Protein AF-A0A4P7R1A3-F1 (afdb_monomer)

Radius of gyration: 32.39 Å; Cα contacts (8 Å, |Δi|>4): 35; chains: 1; bounding box: 73×51×68 Å

pLDDT: mean 77.3, std 18.54, range [35.41, 97.56]

Mean predicted aligned error: 17.26 Å

Foldseek 3Di:
DDDDDDDDDDDPDPDDDDPDDDDPDPPDPPDPPDDPAFWDWDWDDPPPDPPDIDIDTGGPVVVVVVVVVVVVVVVVVVVVVVVPPD

Solvent-accessible surface area (backbone atoms only — not comparable to full-atom values): 5965 Å² total; per-residue (Å²): 135,91,82,76,92,76,90,77,81,93,76,89,74,84,75,80,80,76,85,72,81,79,68,83,72,79,80,69,80,76,76,81,71,78,73,82,77,70,67,52,71,44,80,46,58,58,90,95,46,95,82,56,74,45,82,48,68,36,37,67,68,54,50,52,50,54,56,47,54,55,48,53,56,52,47,54,55,53,54,51,53,67,69,68,75,116

Structure (mmCIF, N/CA/C/O backbone):
data_AF-A0A4P7R1A3-F1
#
_entry.id   AF-A0A4P7R1A3-F1
#
loop_
_atom_site.group_PDB
_atom_site.id
_atom_site.type_symbol
_atom_site.label_atom_id
_atom_site.label_alt_id
_atom_site.label_comp_id
_atom_site.label_asym_id
_atom_site.label_entity_id
_atom_site.label_seq_id
_atom_site.pdbx_PDB_ins_code
_atom_site.Cartn_x
_atom_site.Cartn_y
_atom_site.Cartn_z
_atom_site.occupancy
_atom_site.B_iso_or_equiv
_atom_site.auth_seq_id
_atom_site.auth_comp_id
_atom_site.auth_asym_id
_atom_site.auth_atom_id
_atom_site.pdbx_PDB_model_num
ATOM 1 N N . MET A 1 1 ? -41.177 35.669 12.572 1.00 35.41 1 MET A N 1
ATOM 2 C CA . MET A 1 1 ? -42.474 36.261 12.971 1.00 35.41 1 MET A CA 1
ATOM 3 C C . MET A 1 1 ? -43.277 35.193 13.698 1.00 35.41 1 MET A C 1
ATOM 5 O O . MET A 1 1 ? -43.613 34.183 13.092 1.00 35.41 1 MET A O 1
ATOM 9 N N . MET A 1 2 ? -43.454 35.363 15.013 1.00 38.94 2 MET A N 1
ATOM 10 C CA . MET A 1 2 ? -44.123 34.414 15.907 1.00 38.94 2 MET A CA 1
ATOM 11 C C . MET A 1 2 ? -45.554 34.119 15.458 1.00 38.94 2 MET A C 1
ATOM 13 O O . MET A 1 2 ? -46.321 35.045 15.186 1.00 38.94 2 MET A O 1
ATOM 17 N N . LYS A 1 3 ? -45.950 32.843 15.482 1.00 38.81 3 LYS A N 1
ATOM 18 C CA . LYS A 1 3 ? -47.358 32.463 15.365 1.00 38.81 3 LYS A CA 1
ATOM 19 C C . LYS A 1 3 ? -47.779 31.564 16.527 1.00 38.81 3 LYS A C 1
ATOM 21 O O . LYS A 1 3 ? -47.759 30.349 16.447 1.00 38.81 3 LYS A O 1
ATOM 26 N N . ARG A 1 4 ? -48.113 32.272 17.609 1.00 55.34 4 ARG A N 1
ATOM 27 C CA . ARG A 1 4 ? -49.299 32.121 18.468 1.00 55.34 4 ARG A CA 1
ATOM 28 C C . ARG A 1 4 ? -49.586 30.721 19.024 1.00 55.34 4 ARG A C 1
ATOM 30 O O . ARG A 1 4 ? -50.239 29.896 18.402 1.00 55.34 4 ARG A O 1
ATOM 37 N N . ILE A 1 5 ? -49.160 30.585 20.278 1.00 58.53 5 ILE A N 1
ATOM 38 C CA . ILE A 1 5 ? -49.650 29.679 21.317 1.00 58.53 5 ILE A CA 1
ATOM 39 C C . ILE A 1 5 ? -51.183 29.737 21.363 1.00 58.53 5 ILE A C 1
ATOM 41 O O . ILE A 1 5 ? -51.752 30.814 21.545 1.00 58.53 5 ILE A O 1
ATOM 45 N N . ALA A 1 6 ? -51.831 28.583 21.231 1.00 53.72 6 ALA A N 1
ATOM 46 C CA . ALA A 1 6 ? -53.233 28.393 21.572 1.00 53.72 6 ALA A CA 1
ATOM 47 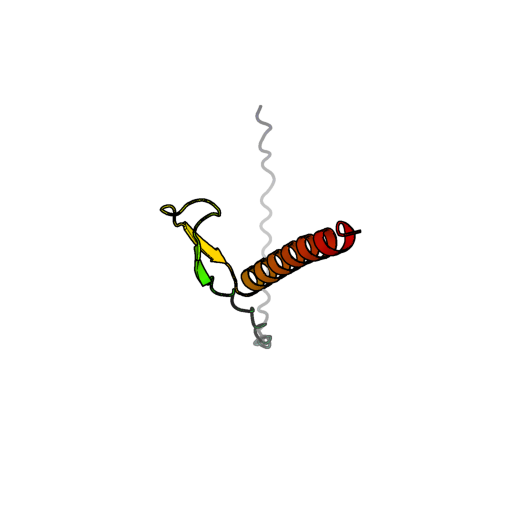C C . ALA A 1 6 ? -53.304 27.393 22.732 1.00 53.72 6 ALA A C 1
ATOM 49 O O . ALA A 1 6 ? -52.992 26.214 22.579 1.00 53.72 6 ALA A O 1
ATOM 50 N N . PHE A 1 7 ? -53.667 27.918 23.902 1.00 53.62 7 PHE A N 1
ATOM 51 C CA . PHE A 1 7 ? -54.101 27.157 25.067 1.00 53.62 7 PHE A CA 1
ATOM 52 C C . PHE A 1 7 ? -55.374 26.378 24.712 1.00 53.62 7 PHE A C 1
ATOM 54 O O . PHE A 1 7 ? -56.317 26.960 24.178 1.00 53.62 7 PHE A O 1
ATOM 61 N N . GLY A 1 8 ? -55.418 25.085 25.034 1.00 49.69 8 GLY A N 1
ATOM 62 C CA . GLY A 1 8 ? -56.584 24.240 24.792 1.00 49.69 8 GLY A CA 1
ATOM 63 C C . GLY A 1 8 ? -56.718 23.140 25.841 1.00 49.69 8 GLY A C 1
ATOM 64 O O . GLY A 1 8 ? -55.952 22.188 25.827 1.00 49.69 8 GLY A O 1
ATOM 65 N N . LEU A 1 9 ? -57.682 23.345 26.743 1.00 50.75 9 LEU A N 1
ATOM 66 C CA . LEU A 1 9 ? -58.360 22.411 27.652 1.00 50.75 9 LEU A CA 1
ATOM 67 C C . LEU A 1 9 ? -57.590 21.180 28.173 1.00 50.75 9 LEU A C 1
ATOM 69 O O . LEU A 1 9 ? -57.507 20.134 27.533 1.00 50.75 9 LEU A O 1
ATOM 73 N N . ALA A 1 10 ? -57.206 21.270 29.447 1.00 57.25 10 ALA A N 1
ATOM 74 C CA . ALA A 1 10 ? -56.924 20.126 30.300 1.00 57.25 10 ALA A CA 1
ATOM 75 C C . ALA A 1 10 ? -58.182 19.251 30.467 1.00 57.25 10 ALA A C 1
ATOM 77 O O . ALA A 1 10 ? -59.146 19.644 31.122 1.00 57.25 10 ALA A O 1
ATOM 78 N N . THR A 1 11 ? -58.153 18.049 29.896 1.00 57.97 11 THR A N 1
ATOM 79 C CA . THR A 1 11 ? -59.046 16.941 30.251 1.00 57.97 11 THR A CA 1
ATOM 80 C C . THR A 1 11 ? -58.234 15.946 31.072 1.00 57.97 11 THR A C 1
ATOM 82 O O . THR A 1 11 ? -57.371 15.240 30.558 1.00 57.97 11 THR A O 1
ATOM 85 N N . ILE A 1 12 ? -58.467 15.936 32.385 1.00 59.34 12 ILE A N 1
ATOM 86 C CA . ILE A 1 12 ? -57.896 14.942 33.296 1.00 59.34 12 ILE A CA 1
ATOM 87 C C . ILE A 1 12 ? -58.640 13.630 33.035 1.00 59.34 12 ILE A C 1
ATOM 89 O O . ILE A 1 12 ? -59.762 13.437 33.497 1.00 59.34 12 ILE A O 1
ATOM 93 N N . VAL A 1 13 ? -58.026 12.742 32.255 1.00 58.50 13 VAL A N 1
ATOM 94 C CA . VAL A 1 13 ? -58.462 11.351 32.116 1.00 58.50 13 VAL A CA 1
ATOM 95 C C . VAL A 1 13 ? -57.867 10.578 33.288 1.00 58.50 13 VAL A C 1
ATOM 97 O O . VAL A 1 13 ? -56.655 10.381 33.364 1.00 58.50 13 VAL A O 1
ATOM 100 N N . ILE A 1 14 ? -58.717 10.156 34.222 1.00 58.31 14 ILE A N 1
ATOM 101 C CA . ILE A 1 14 ? -58.337 9.219 35.281 1.00 58.31 14 ILE A CA 1
ATOM 102 C C . ILE A 1 14 ? -58.184 7.851 34.612 1.00 58.31 14 ILE A C 1
ATOM 104 O O . ILE A 1 14 ? -59.162 7.145 34.376 1.00 58.31 14 ILE A O 1
ATOM 108 N N . ALA A 1 15 ? -56.952 7.504 34.244 1.00 49.91 15 ALA A N 1
ATOM 109 C CA . ALA A 1 15 ? -56.619 6.177 33.754 1.00 49.91 15 ALA A CA 1
ATOM 110 C C . ALA A 1 15 ? -56.593 5.202 34.939 1.00 49.91 15 ALA A C 1
ATOM 112 O O . ALA A 1 15 ? -55.717 5.265 35.799 1.00 49.91 15 ALA A O 1
ATOM 113 N N . THR A 1 16 ? -57.566 4.297 34.990 1.00 56.31 16 THR A N 1
ATOM 114 C CA . THR A 1 16 ? -57.548 3.131 35.874 1.00 56.31 16 THR A CA 1
ATOM 115 C C . THR A 1 16 ? -56.387 2.224 35.468 1.00 56.31 16 THR A C 1
ATOM 117 O O . THR A 1 16 ? -56.433 1.576 34.419 1.00 56.31 16 THR A O 1
ATOM 120 N N . SER A 1 17 ? -55.327 2.189 36.273 1.00 49.97 17 SER A N 1
ATOM 121 C CA . SER A 1 17 ? -54.176 1.311 36.075 1.00 49.97 17 SER A CA 1
ATOM 122 C C . SER A 1 17 ? -54.609 -0.143 36.265 1.00 49.97 17 SER A C 1
ATOM 124 O O . SER A 1 17 ? -54.780 -0.623 37.383 1.00 49.97 17 SER A O 1
ATOM 126 N N . SER A 1 18 ? -54.791 -0.860 35.157 1.00 51.69 18 SER A N 1
ATOM 127 C CA . SER A 1 18 ? -54.883 -2.318 35.183 1.00 51.69 18 SER A CA 1
ATOM 128 C C . SER A 1 18 ? -53.495 -2.849 35.524 1.00 51.69 18 SER A C 1
ATOM 130 O O . SER A 1 18 ? -52.569 -2.724 34.723 1.00 51.69 18 SER A O 1
ATOM 132 N N . VAL A 1 19 ? -53.327 -3.386 36.733 1.00 51.03 19 VAL A N 1
ATOM 133 C CA . VAL A 1 19 ? -52.115 -4.114 37.124 1.00 51.03 19 VAL A CA 1
ATOM 134 C C . VAL A 1 19 ? -52.041 -5.370 36.260 1.00 51.03 19 VAL A C 1
ATOM 136 O O . VAL A 1 19 ? -52.676 -6.383 36.540 1.00 51.03 19 VAL A O 1
ATOM 139 N N . VAL A 1 20 ? -51.285 -5.282 35.170 1.00 55.53 20 VAL A N 1
ATOM 140 C CA . VAL A 1 20 ? -50.850 -6.444 34.401 1.00 55.53 20 VAL A CA 1
ATOM 141 C C . VAL A 1 20 ? -49.708 -7.074 35.189 1.00 55.53 20 VAL A C 1
ATOM 143 O O . VAL A 1 20 ? -48.646 -6.471 35.350 1.00 55.53 20 VAL A O 1
ATOM 146 N N . ALA A 1 21 ? -49.948 -8.276 35.711 1.00 50.44 21 ALA A N 1
ATOM 147 C CA . ALA A 1 21 ? -48.901 -9.129 36.247 1.00 50.44 21 ALA A CA 1
ATOM 148 C C . ALA A 1 21 ? -47.855 -9.352 35.145 1.00 50.44 21 ALA A C 1
ATOM 150 O O . ALA A 1 21 ? -48.141 -9.969 34.120 1.00 50.44 21 ALA A O 1
ATOM 151 N N . GLN A 1 22 ? -46.660 -8.798 35.338 1.00 57.34 22 GLN A N 1
ATOM 152 C CA . GLN A 1 22 ? -45.534 -8.993 34.434 1.00 57.34 22 GLN A CA 1
ATOM 153 C C . GLN A 1 22 ? -45.093 -10.452 34.550 1.00 57.34 22 GLN A C 1
ATOM 155 O O . GLN A 1 22 ? -44.395 -10.832 35.490 1.00 57.34 22 GLN A O 1
ATOM 160 N N . GLN A 1 23 ? -45.538 -11.292 33.611 1.00 60.12 23 GLN A N 1
ATOM 161 C CA . GLN A 1 23 ? -44.846 -12.549 33.365 1.00 60.12 23 GLN A CA 1
ATOM 162 C C . GLN A 1 23 ? -43.399 -12.214 32.984 1.00 60.12 23 GLN A C 1
ATOM 164 O O . GLN A 1 23 ? -43.200 -11.310 32.170 1.00 60.12 23 GLN A O 1
ATOM 169 N N . PRO A 1 24 ? -42.395 -12.919 33.535 1.00 59.91 24 PRO A N 1
ATOM 170 C CA . PRO A 1 24 ? -41.026 -12.786 33.071 1.00 59.91 24 PRO A CA 1
ATOM 171 C C . PRO A 1 24 ? -40.997 -13.098 31.577 1.00 59.91 24 PRO A C 1
ATOM 173 O O . PRO A 1 24 ? -41.275 -14.224 31.160 1.00 59.91 24 PRO A O 1
ATOM 176 N N . GLU A 1 25 ? -40.728 -12.074 30.774 1.00 66.31 25 GLU A N 1
ATOM 177 C CA . GLU A 1 25 ? -40.572 -12.218 29.337 1.00 66.31 25 GLU A CA 1
ATOM 178 C C . GLU A 1 25 ? -39.417 -13.202 29.079 1.00 66.31 25 GLU A C 1
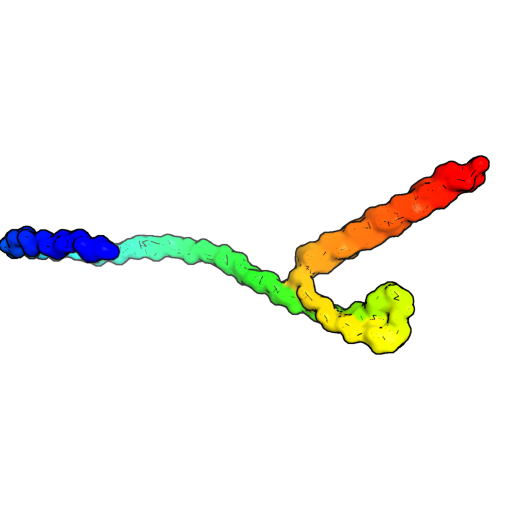ATOM 180 O O . GLU A 1 25 ? -38.372 -13.098 29.736 1.00 66.31 25 GLU A O 1
ATOM 185 N N . PRO A 1 26 ? -39.571 -14.184 28.172 1.00 61.28 26 PRO A N 1
ATOM 186 C CA . PRO A 1 26 ? -38.474 -15.062 27.809 1.00 61.28 26 PRO A CA 1
ATOM 187 C C . PRO A 1 26 ? -37.330 -14.204 27.276 1.00 61.28 26 PRO A C 1
ATOM 189 O O . PRO A 1 26 ? -37.473 -13.530 26.256 1.00 61.28 26 PRO A O 1
ATOM 192 N N . VAL A 1 27 ? -36.200 -14.209 27.983 1.00 66.31 27 VAL A N 1
ATOM 193 C CA . VAL A 1 27 ? -34.999 -13.477 27.582 1.00 66.31 27 VAL A CA 1
ATOM 194 C C . VAL A 1 27 ? -34.581 -13.999 26.211 1.00 66.31 27 VAL A C 1
ATOM 196 O O . VAL A 1 27 ? -34.056 -15.106 26.086 1.00 66.31 27 VAL A O 1
ATOM 199 N N . ALA A 1 28 ? -34.858 -13.217 25.167 1.00 69.88 28 ALA A N 1
ATOM 200 C CA . ALA A 1 28 ? -34.432 -13.543 23.819 1.00 69.88 28 ALA A CA 1
ATOM 201 C C . ALA A 1 28 ? -32.899 -13.685 23.807 1.00 69.88 28 ALA A C 1
ATOM 203 O O . ALA A 1 28 ? -32.208 -12.858 24.415 1.00 69.88 28 ALA A O 1
ATOM 204 N N . PRO A 1 29 ? -32.341 -14.711 23.137 1.00 65.00 29 PRO A N 1
ATOM 205 C CA . PRO A 1 29 ? -30.902 -14.909 23.104 1.00 65.00 29 PRO A CA 1
ATOM 206 C C . PRO A 1 29 ? -30.245 -13.660 22.519 1.00 65.00 29 PRO A C 1
ATOM 208 O O . PRO A 1 29 ? -30.573 -13.225 21.411 1.00 65.00 29 PRO A O 1
ATOM 211 N N . ALA A 1 30 ? -29.336 -13.064 23.293 1.00 67.69 30 ALA A N 1
ATOM 212 C CA . ALA A 1 30 ? -28.585 -11.893 22.880 1.00 67.69 30 ALA A CA 1
ATOM 213 C C . ALA A 1 30 ? -27.910 -12.192 21.536 1.00 67.69 30 ALA A C 1
ATOM 215 O O . ALA A 1 30 ? -27.038 -13.060 21.445 1.00 67.69 30 ALA A O 1
ATOM 216 N N . LYS A 1 31 ? -28.334 -11.492 20.475 1.00 65.56 31 LYS A N 1
ATOM 217 C CA . LYS A 1 31 ? -27.677 -11.571 19.169 1.00 65.56 31 LYS A CA 1
ATOM 218 C C . LYS A 1 31 ? -26.209 -11.225 19.386 1.00 65.56 31 LYS A C 1
ATOM 220 O O . LYS A 1 31 ? -25.902 -10.134 19.861 1.00 65.56 31 LYS A O 1
ATOM 225 N N . ALA A 1 32 ? -25.315 -12.159 19.070 1.00 64.06 32 ALA A N 1
ATOM 226 C CA . ALA A 1 32 ? -23.883 -11.936 19.153 1.00 64.06 32 ALA A CA 1
ATOM 227 C C . ALA A 1 32 ? -23.517 -10.780 18.213 1.00 64.06 32 ALA A C 1
ATOM 229 O O . ALA A 1 32 ? -23.437 -10.946 16.997 1.00 64.06 32 ALA A O 1
ATOM 230 N N . VAL A 1 33 ? -23.344 -9.587 18.777 1.00 66.50 33 VAL A N 1
ATOM 231 C CA . VAL A 1 33 ? -22.832 -8.435 18.043 1.00 66.50 33 VAL A CA 1
ATOM 232 C C . VAL A 1 33 ? -21.384 -8.768 17.711 1.00 66.50 33 VAL A C 1
ATOM 234 O O . VAL A 1 33 ? -20.543 -8.862 18.609 1.00 66.50 33 VAL A O 1
ATOM 237 N N . ALA A 1 34 ? -21.102 -9.025 16.431 1.00 70.56 34 ALA A N 1
ATOM 238 C CA . ALA A 1 34 ? -19.744 -9.244 15.960 1.00 70.56 34 ALA A CA 1
ATOM 239 C C . ALA A 1 34 ? -18.882 -8.062 16.422 1.00 70.56 34 ALA A C 1
ATOM 241 O O . ALA A 1 34 ? -19.186 -6.905 16.127 1.00 70.56 34 ALA A O 1
ATOM 242 N N . LYS A 1 35 ? -17.848 -8.347 17.220 1.00 73.00 35 LYS A N 1
ATOM 243 C CA . LYS A 1 35 ? -16.982 -7.297 17.754 1.00 73.00 35 LYS A CA 1
ATOM 244 C C . LYS A 1 35 ? -16.277 -6.596 16.587 1.00 73.00 35 LYS A C 1
ATOM 246 O O . LYS A 1 35 ? -15.786 -7.298 15.701 1.00 73.00 35 LYS A O 1
ATOM 251 N N . PRO A 1 36 ? -16.186 -5.255 16.592 1.00 74.06 36 PRO A N 1
ATOM 252 C CA . PRO A 1 36 ? -15.449 -4.536 15.562 1.00 74.06 36 PRO A CA 1
ATOM 253 C C . PRO A 1 36 ? -13.999 -5.034 15.520 1.00 74.06 36 PRO A C 1
ATOM 255 O O . PRO A 1 36 ? -13.352 -5.184 16.563 1.00 74.06 36 PRO A O 1
ATOM 258 N N . GLU A 1 37 ? -13.498 -5.336 14.318 1.00 85.06 37 GLU A N 1
ATOM 259 C CA . GLU A 1 37 ? -12.114 -5.777 14.146 1.00 85.06 37 GLU A CA 1
ATOM 260 C C . GLU A 1 37 ? -11.150 -4.667 14.572 1.00 85.06 37 GLU A C 1
ATOM 262 O O . GLU A 1 37 ? -11.303 -3.498 14.217 1.00 85.06 37 GLU A O 1
ATOM 267 N N . ARG A 1 38 ? -10.123 -5.044 15.340 1.00 89.69 38 ARG A N 1
ATOM 268 C CA . ARG A 1 38 ? -9.091 -4.103 15.778 1.00 89.69 38 ARG A CA 1
ATOM 269 C C . ARG A 1 38 ? -8.210 -3.698 14.588 1.00 89.69 38 ARG A C 1
ATOM 271 O O . ARG A 1 38 ? -7.785 -4.584 13.841 1.00 89.69 38 ARG A O 1
ATOM 278 N N . PRO A 1 39 ? -7.881 -2.404 14.436 1.00 93.00 39 PRO A N 1
ATOM 279 C CA . PRO A 1 39 ? -6.994 -1.953 13.376 1.00 93.00 39 PRO A CA 1
ATOM 280 C C . PRO A 1 39 ? -5.556 -2.428 13.623 1.00 93.00 39 PRO A C 1
ATOM 282 O O . PRO A 1 39 ? -5.056 -2.431 14.749 1.00 93.00 39 PRO A O 1
ATOM 285 N N . ILE A 1 40 ? -4.886 -2.819 12.544 1.00 94.69 40 ILE A N 1
ATOM 286 C CA . ILE A 1 40 ? -3.484 -3.228 12.497 1.00 94.69 40 ILE A CA 1
ATOM 287 C C . ILE A 1 40 ? -2.694 -2.076 11.881 1.00 94.69 40 ILE A C 1
ATOM 289 O O . ILE A 1 40 ? -2.888 -1.740 10.712 1.00 94.69 40 ILE A O 1
ATOM 293 N N . CYS A 1 41 ? -1.791 -1.488 12.661 1.00 96.62 41 CYS A N 1
ATOM 294 C CA . CYS A 1 41 ? -0.947 -0.384 12.220 1.00 96.62 41 CYS A CA 1
ATOM 295 C C . CYS A 1 41 ? 0.396 -0.880 11.683 1.00 96.62 41 CYS A C 1
ATOM 297 O O . CYS A 1 41 ? 1.108 -1.605 12.378 1.00 96.62 41 CYS A O 1
ATOM 299 N N . LYS A 1 42 ? 0.773 -0.435 10.485 1.00 93.38 42 LYS A N 1
ATOM 300 C CA . LYS A 1 42 ? 2.080 -0.682 9.866 1.00 93.38 42 LYS A CA 1
ATOM 301 C C . LYS A 1 42 ? 2.773 0.649 9.570 1.00 93.38 42 LYS A C 1
ATOM 303 O O . LYS A 1 42 ? 2.113 1.673 9.414 1.00 93.38 42 LYS A O 1
ATOM 308 N N . ARG A 1 43 ? 4.107 0.650 9.525 1.00 93.88 43 ARG A N 1
ATOM 309 C CA . ARG A 1 43 ? 4.882 1.794 9.020 1.00 93.88 43 ARG A CA 1
ATOM 310 C C . ARG A 1 43 ? 5.046 1.621 7.512 1.00 93.88 43 ARG A C 1
ATOM 312 O O . ARG A 1 43 ? 5.520 0.569 7.091 1.00 93.88 43 ARG A O 1
ATOM 319 N N . SER A 1 44 ? 4.654 2.618 6.729 1.00 89.88 44 SER A N 1
ATOM 320 C CA . SER A 1 44 ? 4.862 2.654 5.279 1.00 89.88 44 SER A CA 1
ATOM 321 C C . SER A 1 44 ? 5.712 3.870 4.908 1.00 89.88 44 SER A C 1
ATOM 323 O O . SER A 1 44 ? 5.578 4.942 5.500 1.00 89.88 44 SER A O 1
ATOM 325 N N . ALA A 1 45 ? 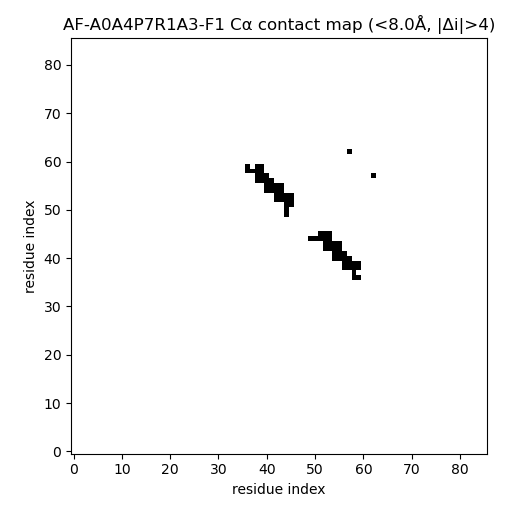6.631 3.687 3.962 1.00 90.31 45 ALA A N 1
ATOM 326 C CA . ALA A 1 45 ? 7.336 4.782 3.306 1.00 90.31 45 ALA A CA 1
ATOM 327 C C . ALA A 1 45 ? 6.642 5.028 1.958 1.00 90.31 45 ALA A C 1
ATOM 329 O O . ALA A 1 45 ? 6.394 4.057 1.235 1.00 90.31 45 ALA A O 1
ATOM 330 N N . PRO A 1 46 ? 6.267 6.273 1.620 1.00 87.12 46 PRO A N 1
ATOM 331 C CA . PRO A 1 46 ? 5.711 6.565 0.310 1.00 87.12 46 PRO A CA 1
ATOM 332 C C . PRO A 1 46 ? 6.762 6.306 -0.776 1.00 87.12 46 PRO A C 1
ATOM 334 O O . PRO A 1 46 ? 7.953 6.568 -0.589 1.00 87.12 46 PRO A O 1
ATOM 337 N N . SER A 1 47 ? 6.312 5.795 -1.921 1.00 86.44 47 SER A N 1
ATOM 338 C CA . SER A 1 47 ? 7.173 5.505 -3.068 1.00 86.44 47 SER A CA 1
ATOM 339 C C . SER A 1 47 ? 7.977 6.743 -3.469 1.00 86.44 47 SER A C 1
ATOM 341 O O . SER A 1 47 ? 7.409 7.813 -3.673 1.00 86.44 47 SER A O 1
ATOM 343 N N . GLY A 1 48 ? 9.299 6.596 -3.581 1.00 88.44 48 GLY A N 1
ATOM 344 C CA . GLY A 1 48 ? 10.201 7.687 -3.962 1.00 88.44 48 GLY A CA 1
ATOM 345 C C . GLY A 1 48 ? 10.733 8.543 -2.806 1.00 88.44 48 GLY A C 1
ATOM 346 O O . GLY A 1 48 ? 11.510 9.457 -3.064 1.00 88.44 48 GLY A O 1
ATOM 347 N N . SER A 1 49 ? 10.383 8.249 -1.547 1.00 86.19 49 SER A N 1
ATOM 348 C CA . SER A 1 49 ? 10.999 8.888 -0.375 1.00 86.19 49 SER A CA 1
ATOM 349 C C . SER A 1 49 ? 11.760 7.880 0.485 1.00 86.19 49 SER A C 1
ATOM 351 O O . SER A 1 49 ? 11.234 6.826 0.832 1.00 86.19 49 SER A O 1
ATOM 353 N N . LEU A 1 50 ? 13.002 8.219 0.847 1.00 83.44 50 LEU A N 1
ATOM 354 C CA . LEU A 1 50 ? 13.870 7.389 1.698 1.00 83.44 50 LEU A CA 1
ATOM 355 C C . LEU A 1 50 ? 13.807 7.767 3.184 1.00 83.44 50 LEU A C 1
ATOM 357 O O . LEU A 1 50 ? 14.242 6.998 4.036 1.00 83.44 50 LEU A O 1
ATOM 361 N N . VAL A 1 51 ? 13.291 8.958 3.491 1.00 89.69 51 VAL A N 1
ATOM 362 C CA . VAL A 1 51 ? 13.282 9.540 4.844 1.00 89.69 51 VAL A CA 1
ATOM 363 C C . VAL A 1 51 ? 11.876 9.677 5.422 1.00 89.69 51 VAL A C 1
ATOM 365 O O . VAL A 1 51 ? 11.705 9.593 6.637 1.00 89.69 51 VAL A O 1
ATOM 368 N N . GLU A 1 52 ? 10.861 9.839 4.572 1.00 90.62 52 GLU A N 1
ATOM 369 C CA . GLU A 1 52 ? 9.479 9.990 5.021 1.00 90.62 52 GLU A CA 1
ATOM 370 C C . GLU A 1 52 ? 8.906 8.631 5.443 1.00 90.62 52 GLU A C 1
ATOM 372 O O . GLU A 1 52 ? 8.935 7.663 4.682 1.00 90.62 52 GLU A O 1
ATOM 377 N N . THR A 1 53 ? 8.336 8.552 6.647 1.00 92.69 53 THR A N 1
ATOM 378 C CA . THR A 1 53 ? 7.602 7.361 7.096 1.00 92.69 53 THR A CA 1
ATOM 379 C C . THR A 1 53 ? 6.282 7.763 7.730 1.00 92.69 53 THR A C 1
ATOM 381 O O . THR A 1 53 ? 6.237 8.639 8.593 1.00 92.69 53 THR A O 1
ATOM 384 N N . ARG A 1 54 ? 5.201 7.081 7.348 1.00 92.38 54 ARG A N 1
ATOM 385 C CA . ARG A 1 54 ? 3.866 7.273 7.921 1.00 92.38 54 ARG A CA 1
ATOM 386 C C . A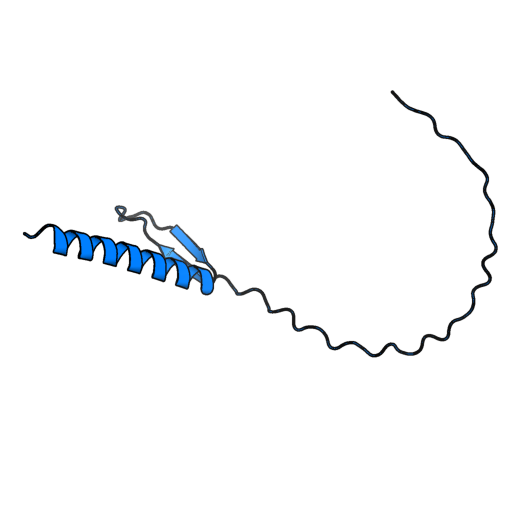RG A 1 54 ? 3.387 6.008 8.619 1.00 92.38 54 ARG A C 1
ATOM 388 O O . ARG A 1 54 ? 3.808 4.897 8.297 1.00 92.38 54 ARG A O 1
ATOM 395 N N . ARG A 1 55 ? 2.517 6.174 9.616 1.00 95.06 55 ARG A N 1
ATOM 396 C CA . ARG A 1 55 ? 1.801 5.057 10.243 1.00 95.06 55 ARG A CA 1
ATOM 397 C C . ARG A 1 55 ? 0.445 4.924 9.581 1.00 95.06 55 ARG A C 1
ATOM 399 O O . ARG A 1 55 ? -0.334 5.868 9.583 1.00 95.06 55 ARG A O 1
ATOM 406 N N . GLU A 1 56 ? 0.173 3.742 9.063 1.00 94.81 56 GLU A N 1
ATOM 407 C CA . GLU A 1 56 ? -1.046 3.433 8.335 1.00 94.81 56 GLU A CA 1
ATOM 408 C C . GLU A 1 56 ? -1.751 2.300 9.075 1.00 94.81 56 GLU A C 1
ATOM 410 O O . GLU A 1 56 ? -1.151 1.257 9.345 1.00 94.81 56 GLU A O 1
ATOM 415 N N . CYS A 1 57 ? -2.985 2.542 9.508 1.00 95.81 57 CYS A N 1
ATOM 416 C CA . CYS A 1 57 ? -3.745 1.626 10.348 1.00 95.81 57 CYS A CA 1
ATOM 417 C C . CYS A 1 57 ? -5.015 1.214 9.618 1.00 95.81 57 CYS A C 1
ATOM 419 O O . CYS A 1 57 ? -5.861 2.056 9.344 1.00 95.81 57 CYS A O 1
ATOM 421 N N . HIS A 1 58 ? -5.147 -0.083 9.358 1.00 95.38 58 HIS A N 1
ATOM 422 C CA . HIS A 1 58 ? -6.279 -0.654 8.635 1.00 95.38 58 HIS A CA 1
ATOM 423 C C . HIS A 1 58 ? -6.792 -1.911 9.321 1.00 95.38 58 HIS A C 1
ATOM 425 O O . HIS A 1 58 ? -6.057 -2.574 10.062 1.00 95.38 58 HIS A O 1
ATOM 431 N N . THR A 1 59 ? -8.045 -2.270 9.060 1.00 95.88 59 THR A N 1
ATOM 432 C CA . THR A 1 59 ? -8.573 -3.583 9.461 1.00 95.88 59 THR A CA 1
ATOM 433 C C . THR A 1 59 ? -7.881 -4.708 8.686 1.00 95.88 59 THR A C 1
ATOM 435 O O . THR A 1 59 ? -7.186 -4.484 7.689 1.00 95.88 59 THR A O 1
ATOM 438 N N . ARG A 1 60 ? -8.055 -5.960 9.126 1.00 93.31 60 ARG A N 1
ATOM 439 C CA . ARG A 1 60 ? -7.502 -7.105 8.389 1.00 93.31 60 ARG A CA 1
ATOM 440 C C . ARG A 1 60 ? -8.115 -7.206 6.990 1.00 93.31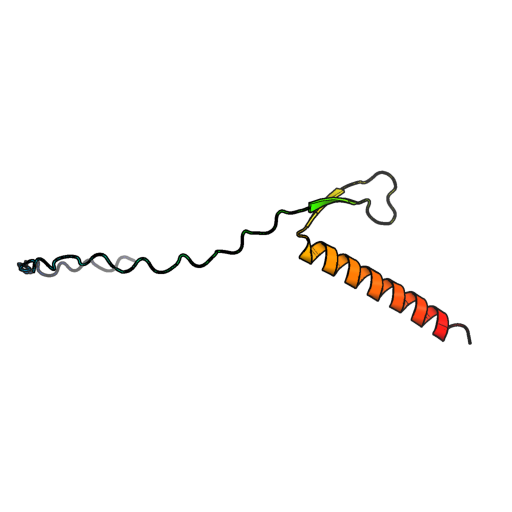 60 ARG A C 1
ATOM 442 O O . ARG A 1 60 ? -7.387 -7.463 6.032 1.00 93.31 60 ARG A O 1
ATOM 449 N N . ALA A 1 61 ? -9.422 -6.978 6.874 1.00 94.12 61 ALA A N 1
ATOM 450 C CA . ALA A 1 61 ? -10.123 -6.979 5.595 1.00 94.12 61 ALA A CA 1
ATOM 451 C C . ALA A 1 61 ? -9.577 -5.911 4.631 1.00 94.12 61 ALA A C 1
ATOM 453 O O . ALA A 1 61 ? -9.306 -6.207 3.467 1.00 94.12 61 ALA A O 1
ATOM 454 N N . GLU A 1 62 ? -9.340 -4.696 5.123 1.00 95.19 62 GLU A N 1
ATOM 455 C CA . GLU A 1 62 ? -8.759 -3.605 4.332 1.00 95.19 62 GLU A CA 1
ATOM 456 C C . GLU A 1 62 ? -7.334 -3.917 3.872 1.00 95.19 62 GLU A C 1
ATOM 458 O O . GLU A 1 62 ? -7.019 -3.750 2.695 1.00 95.19 62 GLU A O 1
ATOM 463 N N . TRP A 1 63 ? -6.482 -4.449 4.753 1.00 96.50 63 TRP A N 1
ATOM 464 C CA . TRP A 1 63 ? -5.136 -4.869 4.355 1.00 96.50 63 TRP A CA 1
ATOM 465 C C . TRP A 1 63 ? -5.151 -5.932 3.257 1.00 96.50 63 TRP A C 1
ATOM 467 O O . TRP A 1 63 ? -4.333 -5.881 2.337 1.00 96.50 63 TRP A O 1
ATOM 477 N N . ASN A 1 64 ? -6.080 -6.886 3.337 1.00 96.44 64 ASN A N 1
ATOM 478 C CA . ASN A 1 64 ? -6.237 -7.912 2.310 1.00 96.44 64 ASN A CA 1
ATOM 479 C C . ASN A 1 64 ? -6.661 -7.304 0.971 1.00 96.44 64 ASN A C 1
ATOM 481 O O . ASN A 1 64 ? -6.139 -7.709 -0.067 1.00 96.44 64 ASN A O 1
ATOM 485 N N . ARG A 1 65 ? -7.570 -6.324 0.997 1.00 96.62 65 ARG A N 1
ATOM 486 C CA . ARG A 1 65 ? -7.997 -5.593 -0.198 1.00 96.62 65 ARG A CA 1
ATOM 487 C C . ARG A 1 65 ? -6.829 -4.835 -0.834 1.00 96.62 65 ARG A C 1
ATOM 489 O O . ARG A 1 65 ? -6.560 -5.045 -2.011 1.00 96.62 65 ARG A O 1
ATOM 496 N N . LEU A 1 66 ? -6.077 -4.059 -0.053 1.00 95.25 66 LEU A N 1
ATOM 497 C CA . LEU A 1 66 ? -4.893 -3.335 -0.538 1.00 95.25 66 LEU A CA 1
ATOM 498 C C . LEU A 1 66 ? -3.855 -4.286 -1.164 1.00 95.25 66 LEU A C 1
ATOM 500 O O . LEU A 1 66 ? -3.288 -4.003 -2.217 1.00 95.25 66 LEU A O 1
ATOM 504 N N . ALA A 1 67 ? -3.636 -5.455 -0.554 1.00 95.31 67 ALA A N 1
ATOM 505 C CA . ALA A 1 67 ? -2.732 -6.473 -1.091 1.00 95.31 67 ALA A CA 1
ATOM 506 C C . ALA A 1 67 ? -3.252 -7.139 -2.381 1.00 95.31 67 ALA A C 1
ATOM 508 O O . ALA A 1 67 ? -2.460 -7.645 -3.177 1.00 95.31 67 ALA A O 1
ATOM 509 N N . GLN A 1 68 ? -4.569 -7.200 -2.590 1.00 97.56 68 GLN A N 1
ATOM 510 C CA . GLN A 1 68 ? -5.159 -7.662 -3.851 1.00 97.56 68 GLN A CA 1
ATOM 511 C C . GLN A 1 68 ? -5.006 -6.608 -4.948 1.00 97.56 68 GLN A C 1
ATOM 513 O O . GLN A 1 68 ? -4.539 -6.941 -6.034 1.00 97.56 68 GLN A O 1
ATOM 518 N N . GLU A 1 69 ? -5.322 -5.350 -4.642 1.00 96.56 69 GLU A N 1
ATOM 519 C CA . GLU A 1 69 ? -5.181 -4.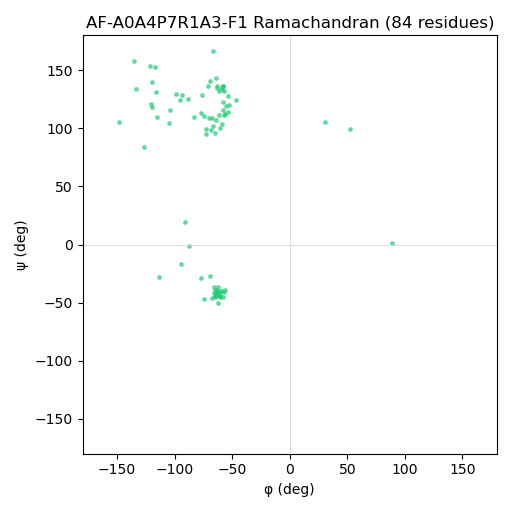219 -5.568 1.00 96.56 69 GLU A CA 1
ATOM 520 C C . GLU A 1 69 ? -3.728 -4.070 -6.044 1.00 96.56 69 GLU A C 1
ATOM 522 O O . GLU A 1 69 ? -3.478 -3.989 -7.246 1.00 96.56 69 GLU A O 1
ATOM 527 N N . GLY A 1 70 ? -2.755 -4.150 -5.128 1.00 94.44 70 GLY A N 1
ATOM 528 C CA . GLY A 1 70 ? -1.334 -4.105 -5.483 1.00 94.44 70 GLY A CA 1
ATOM 529 C C . GLY A 1 70 ? -0.888 -5.262 -6.385 1.00 94.44 70 GLY A C 1
ATOM 530 O O . GLY A 1 70 ? -0.094 -5.058 -7.301 1.00 94.44 70 GLY A O 1
ATOM 531 N N . ARG A 1 71 ? -1.426 -6.473 -6.179 1.00 96.12 71 ARG A N 1
ATOM 532 C CA . ARG A 1 71 ? -1.150 -7.618 -7.065 1.00 96.12 71 ARG A CA 1
ATOM 533 C C . ARG A 1 71 ? -1.740 -7.411 -8.454 1.00 96.12 71 ARG A C 1
ATOM 535 O O . ARG A 1 71 ? -1.034 -7.649 -9.426 1.00 96.12 71 ARG A O 1
ATOM 542 N N . ALA A 1 72 ? -2.990 -6.962 -8.545 1.00 96.31 72 ALA A N 1
ATOM 543 C CA . ALA A 1 72 ? -3.647 -6.699 -9.822 1.00 96.31 72 ALA A CA 1
ATOM 544 C C . ALA A 1 72 ? -2.896 -5.632 -10.633 1.00 96.31 72 ALA A C 1
ATOM 546 O O . ALA A 1 72 ? -2.609 -5.848 -11.807 1.00 96.31 72 ALA A O 1
ATOM 547 N N . ALA A 1 73 ? -2.489 -4.535 -9.987 1.00 94.31 73 ALA A N 1
ATOM 548 C CA . ALA A 1 73 ? -1.668 -3.505 -10.621 1.00 94.31 73 ALA A CA 1
ATOM 549 C C . ALA A 1 73 ? -0.313 -4.054 -11.103 1.00 94.31 73 ALA A C 1
ATOM 551 O O . ALA A 1 73 ? 0.143 -3.713 -12.189 1.00 94.31 73 ALA A O 1
ATOM 552 N N . GLY A 1 74 ? 0.322 -4.935 -10.323 1.00 93.88 74 GLY A N 1
ATOM 553 C CA . GLY A 1 74 ? 1.566 -5.589 -10.731 1.00 93.88 74 GLY A CA 1
ATOM 554 C C . GLY A 1 74 ? 1.399 -6.515 -11.940 1.00 93.88 74 GLY A C 1
ATOM 555 O O . GLY A 1 74 ? 2.268 -6.528 -12.807 1.00 93.88 74 GLY A O 1
ATOM 556 N N . GLN A 1 75 ? 0.295 -7.265 -12.018 1.00 95.81 75 GLN A N 1
ATOM 557 C CA . GLN A 1 75 ? 0.006 -8.127 -13.173 1.00 95.81 75 GLN A CA 1
ATOM 558 C C . GLN A 1 75 ? -0.211 -7.310 -14.449 1.00 95.81 75 GLN A C 1
ATOM 560 O O . GLN A 1 75 ? 0.386 -7.630 -15.467 1.00 95.81 75 GLN A O 1
ATOM 565 N N . ASP A 1 76 ? -0.952 -6.202 -14.377 1.00 94.88 76 ASP A N 1
ATOM 566 C CA . ASP A 1 76 ? -1.185 -5.322 -15.531 1.00 94.88 76 ASP A CA 1
ATOM 567 C C . ASP A 1 76 ? 0.125 -4.813 -16.169 1.00 94.88 76 ASP A C 1
ATOM 569 O O . ASP A 1 76 ? 0.261 -4.779 -17.394 1.00 94.88 76 ASP A O 1
ATOM 573 N N . VAL A 1 77 ? 1.129 -4.483 -15.349 1.00 94.00 77 VAL A N 1
ATOM 574 C CA . VAL A 1 77 ? 2.458 -4.080 -15.837 1.00 94.00 77 VAL A CA 1
ATOM 575 C C . VAL A 1 77 ? 3.169 -5.233 -16.553 1.00 94.00 77 VAL A C 1
ATOM 577 O O . VAL A 1 77 ? 3.777 -5.018 -17.603 1.00 94.00 77 VAL A O 1
ATOM 580 N N . VAL A 1 78 ? 3.090 -6.451 -16.008 1.00 94.75 78 VAL A N 1
ATOM 581 C CA . VAL A 1 78 ? 3.682 -7.655 -16.616 1.00 94.75 78 VAL A CA 1
ATOM 582 C C . VAL A 1 78 ? 3.005 -7.981 -17.947 1.00 94.75 78 VAL A C 1
ATOM 584 O O . VAL A 1 78 ? 3.694 -8.208 -18.941 1.00 94.75 78 VAL A O 1
ATOM 587 N N . ASP A 1 79 ? 1.676 -7.933 -17.994 1.00 94.25 79 ASP A N 1
ATOM 588 C CA . ASP A 1 79 ? 0.893 -8.224 -19.197 1.00 94.25 79 ASP A CA 1
ATOM 589 C C . ASP A 1 79 ? 1.201 -7.221 -20.316 1.00 94.25 79 ASP A C 1
ATOM 591 O O . ASP A 1 79 ? 1.414 -7.597 -21.472 1.00 94.25 79 ASP A O 1
ATOM 595 N N . ARG A 1 80 ? 1.308 -5.930 -19.974 1.00 91.94 80 ARG A N 1
ATOM 596 C CA . ARG A 1 80 ? 1.740 -4.886 -20.915 1.00 91.94 80 ARG A CA 1
ATOM 597 C C . ARG A 1 80 ? 3.143 -5.137 -21.459 1.00 91.94 80 ARG A C 1
ATOM 599 O O . ARG A 1 80 ? 3.356 -4.985 -22.661 1.00 91.94 80 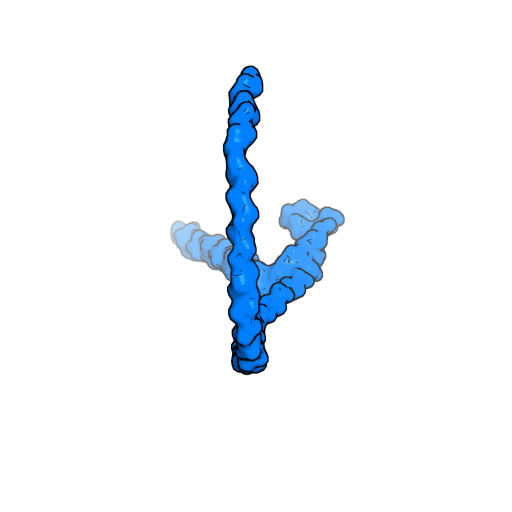ARG A O 1
ATOM 606 N N . ALA A 1 81 ? 4.084 -5.525 -20.599 1.00 93.25 81 ALA A N 1
ATOM 607 C CA . ALA A 1 81 ? 5.445 -5.841 -21.022 1.00 93.25 81 ALA A CA 1
ATOM 608 C C . ALA A 1 81 ? 5.481 -7.049 -21.974 1.00 93.25 81 ALA A C 1
ATOM 610 O O . ALA A 1 81 ? 6.213 -7.021 -22.961 1.00 93.25 81 ALA A O 1
ATOM 611 N N . ALA A 1 82 ? 4.656 -8.070 -21.726 1.00 92.75 82 ALA A N 1
ATOM 612 C CA . ALA A 1 82 ? 4.553 -9.242 -22.593 1.00 92.75 82 ALA A CA 1
ATOM 613 C C . ALA A 1 82 ? 3.989 -8.905 -23.987 1.00 92.75 82 ALA A C 1
ATOM 615 O O . ALA A 1 82 ? 4.443 -9.463 -24.983 1.00 92.75 82 ALA A O 1
ATOM 616 N N . MET A 1 83 ? 3.033 -7.973 -24.080 1.00 88.00 83 MET A N 1
ATOM 617 C CA . MET A 1 83 ? 2.435 -7.565 -25.361 1.00 88.00 83 MET A CA 1
ATOM 618 C C . MET A 1 83 ? 3.316 -6.620 -26.194 1.0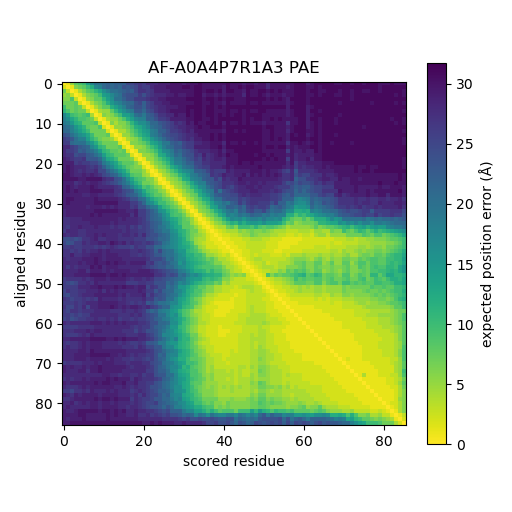0 88.00 83 MET A C 1
ATOM 620 O O . MET A 1 83 ? 3.203 -6.618 -27.417 1.00 88.00 83 MET A O 1
ATOM 624 N N . GLY A 1 84 ? 4.162 -5.805 -25.555 1.00 77.81 84 GLY A N 1
ATOM 625 C CA . GLY A 1 84 ? 5.010 -4.806 -26.224 1.00 77.81 84 GLY A CA 1
ATOM 626 C C . GLY A 1 84 ? 6.371 -5.317 -26.713 1.00 77.81 84 GLY A C 1
ATOM 627 O O . GLY A 1 84 ? 7.140 -4.535 -27.261 1.00 77.81 84 GLY A O 1
ATOM 628 N N . GLY A 1 85 ? 6.692 -6.594 -26.488 1.00 65.56 85 GLY A N 1
ATOM 629 C CA . GLY A 1 85 ? 7.959 -7.2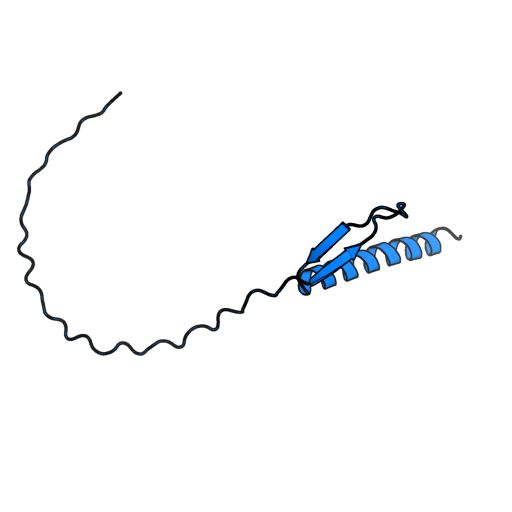21 -26.882 1.00 65.56 85 GLY A CA 1
ATOM 630 C C . GLY A 1 85 ? 7.968 -7.869 -28.273 1.00 65.56 85 GLY A C 1
ATOM 631 O O . GLY A 1 85 ? 8.810 -8.736 -28.502 1.00 65.56 85 GLY A O 1
ATOM 632 N N . GLN A 1 86 ? 7.033 -7.506 -29.159 1.00 54.09 86 GLN A N 1
ATOM 633 C CA . GLN A 1 86 ? 6.931 -8.016 -30.535 1.00 54.09 86 GLN A CA 1
ATOM 634 C C . GLN A 1 86 ? 7.304 -6.951 -31.562 1.00 54.09 86 GLN A C 1
ATOM 636 O O . GLN A 1 86 ? 6.835 -5.802 -31.402 1.00 54.09 86 GLN A O 1
#

Sequence (86 aa):
MMKRIAFGLATIVIATSSVVAQQPEPVAPAKAVAKPERPICKRSAPSGSLVETRRECHTRAEWNRLAQEGRAAGQDVVDRAAMGGQ

Secondary structure (DSSP, 8-state):
---------------------------------PPPPPPEEEEEPPTT-SS--EEEEE-HHHHHHHHHHHHHHHHHHHHHHHHS--